Protein AF-A0A8J9WS19-F1 (afdb_monomer_lite)

Structure (mmCIF, N/CA/C/O backbone):
data_AF-A0A8J9WS19-F1
#
_entry.id   AF-A0A8J9WS19-F1
#
loop_
_atom_site.group_PDB
_atom_site.id
_atom_site.type_symbol
_atom_site.label_atom_id
_atom_site.label_alt_id
_atom_site.label_comp_id
_atom_site.label_asym_id
_atom_site.label_entity_id
_atom_site.label_seq_id
_atom_site.pdbx_PDB_ins_code
_atom_site.Cartn_x
_atom_site.Cartn_y
_atom_site.Cartn_z
_atom_site.occupancy
_atom_site.B_iso_or_equiv
_atom_site.auth_seq_id
_atom_site.auth_comp_id
_atom_site.auth_asym_id
_atom_site.auth_atom_id
_atom_site.pdbx_PDB_model_num
ATOM 1 N N . MET A 1 1 ? 66.542 -25.263 -112.280 1.00 39.03 1 MET A N 1
ATOM 2 C CA . MET A 1 1 ? 66.079 -25.353 -110.879 1.00 39.03 1 MET A CA 1
ATOM 3 C C . MET A 1 1 ? 64.932 -24.373 -110.716 1.00 39.03 1 MET A C 1
ATOM 5 O O . MET A 1 1 ? 65.116 -23.195 -110.980 1.00 39.03 1 MET A O 1
ATOM 9 N N . CYS A 1 2 ? 63.743 -24.891 -110.424 1.00 47.84 2 CYS A N 1
ATOM 10 C CA . CYS A 1 2 ? 62.506 -24.140 -110.229 1.00 47.84 2 CYS A CA 1
ATOM 11 C C . CYS A 1 2 ? 62.304 -23.948 -108.719 1.00 47.84 2 CYS A C 1
ATOM 13 O O . CYS A 1 2 ? 62.620 -24.876 -107.983 1.00 47.84 2 CYS A O 1
ATOM 15 N N . ASN A 1 3 ? 61.796 -22.797 -108.274 1.00 41.09 3 ASN A N 1
ATOM 16 C CA . ASN A 1 3 ? 60.972 -22.709 -107.067 1.00 41.09 3 ASN A CA 1
ATOM 17 C C . ASN A 1 3 ? 60.078 -21.467 -107.141 1.00 41.09 3 ASN A C 1
ATOM 19 O O . ASN A 1 3 ? 60.543 -20.346 -107.332 1.00 41.09 3 ASN A O 1
ATOM 23 N N . THR A 1 4 ? 58.783 -21.715 -106.992 1.00 56.69 4 THR A N 1
ATOM 24 C CA . THR A 1 4 ? 57.683 -20.756 -106.900 1.00 56.69 4 THR A CA 1
ATOM 25 C C . THR A 1 4 ? 57.120 -20.876 -105.485 1.00 56.69 4 THR A C 1
ATOM 27 O O . THR A 1 4 ? 56.936 -21.990 -105.001 1.00 56.69 4 THR A O 1
ATOM 30 N N . PHE A 1 5 ? 56.829 -19.760 -104.820 1.00 50.72 5 PHE A N 1
ATOM 31 C CA . PHE A 1 5 ? 56.095 -19.736 -103.550 1.00 50.72 5 PHE A CA 1
ATOM 32 C C . PHE A 1 5 ? 55.043 -18.617 -103.627 1.00 50.72 5 PHE A C 1
ATOM 34 O O . PHE A 1 5 ? 55.423 -17.497 -103.975 1.00 50.72 5 PHE A O 1
ATOM 41 N N . PRO A 1 6 ? 53.746 -18.865 -103.348 1.00 58.72 6 PRO A N 1
ATOM 42 C CA . PRO A 1 6 ? 52.739 -17.811 -103.308 1.00 58.72 6 PRO A CA 1
ATOM 43 C C . PRO A 1 6 ? 52.548 -17.272 -101.879 1.00 58.72 6 PRO A C 1
ATOM 45 O O . PRO A 1 6 ? 52.663 -18.008 -100.899 1.00 58.72 6 PRO A O 1
ATOM 48 N N . ALA A 1 7 ? 52.242 -15.978 -101.766 1.00 52.81 7 ALA A N 1
ATOM 49 C CA . ALA A 1 7 ? 51.918 -15.306 -100.509 1.00 52.81 7 ALA A CA 1
ATOM 50 C C . ALA A 1 7 ? 50.431 -15.491 -100.142 1.00 52.81 7 ALA A C 1
ATOM 52 O O . ALA A 1 7 ? 49.553 -15.385 -100.998 1.00 52.81 7 ALA A O 1
ATOM 53 N N . VAL A 1 8 ? 50.167 -15.767 -98.861 1.00 57.94 8 VAL A N 1
ATOM 54 C CA . VAL A 1 8 ? 48.838 -15.990 -98.266 1.00 57.94 8 VAL A CA 1
ATOM 55 C C . VAL A 1 8 ? 48.163 -14.664 -97.872 1.00 57.94 8 VAL A C 1
ATOM 57 O O . VAL A 1 8 ? 48.810 -13.750 -97.363 1.00 57.94 8 VAL A O 1
ATOM 60 N N . SER A 1 9 ? 46.850 -14.597 -98.114 1.00 62.81 9 SER A N 1
ATOM 61 C CA . SER A 1 9 ? 45.931 -13.474 -97.871 1.00 62.81 9 SER A CA 1
ATOM 62 C C . SER A 1 9 ? 45.768 -13.126 -96.385 1.00 62.81 9 SER A C 1
ATOM 64 O O . SER A 1 9 ? 45.535 -14.008 -95.561 1.00 62.81 9 SER A O 1
ATOM 66 N N . GLN A 1 10 ? 45.819 -11.831 -96.066 1.00 56.94 10 GLN A N 1
ATOM 67 C CA . GLN A 1 10 ? 45.498 -11.261 -94.751 1.00 56.94 10 GLN A CA 1
ATOM 68 C C . GLN A 1 10 ? 43.979 -11.332 -94.488 1.00 56.94 10 GLN A C 1
ATOM 70 O O . GLN A 1 10 ? 43.185 -11.100 -95.398 1.00 56.94 10 GLN A O 1
ATOM 75 N N . VAL A 1 11 ? 43.585 -11.673 -93.257 1.00 59.06 11 VAL A N 1
ATOM 76 C CA . VAL A 1 11 ? 42.194 -11.746 -92.766 1.00 59.06 11 VAL A CA 1
ATOM 77 C C . VAL A 1 11 ? 41.933 -10.530 -91.869 1.00 59.06 11 VAL A C 1
ATOM 79 O O . VAL A 1 11 ? 42.746 -10.240 -90.996 1.00 59.06 11 VAL A O 1
ATOM 82 N N . ASP A 1 12 ? 40.818 -9.825 -92.092 1.00 58.12 12 ASP A N 1
ATOM 83 C CA . ASP A 1 12 ? 40.438 -8.575 -91.411 1.00 58.12 12 ASP A CA 1
ATOM 84 C C . ASP A 1 12 ? 40.061 -8.774 -89.927 1.00 58.12 12 ASP A C 1
ATOM 86 O O . ASP A 1 12 ? 38.978 -9.256 -89.589 1.00 58.12 12 ASP A O 1
ATOM 90 N N . THR A 1 13 ? 40.942 -8.337 -89.025 1.00 59.78 13 THR A N 1
ATOM 91 C CA . THR A 1 13 ? 40.833 -8.471 -87.555 1.00 59.78 13 THR A CA 1
ATOM 92 C C . THR A 1 13 ? 40.115 -7.295 -86.863 1.00 59.78 13 THR A C 1
ATOM 94 O O . THR A 1 13 ? 39.969 -7.277 -85.642 1.00 59.78 13 THR A O 1
ATOM 97 N N . GLY A 1 14 ? 39.666 -6.278 -87.608 1.00 56.16 14 GLY A N 1
ATOM 98 C CA . GLY A 1 14 ? 39.287 -4.977 -87.031 1.00 56.16 14 GLY A CA 1
ATOM 99 C C . GLY A 1 14 ? 37.953 -4.927 -86.265 1.00 56.16 14 GLY A C 1
ATOM 100 O O . GLY A 1 14 ? 37.834 -4.210 -85.273 1.00 56.16 14 GLY A O 1
ATOM 101 N N . ALA A 1 15 ? 36.931 -5.683 -86.681 1.00 57.91 15 ALA A N 1
ATOM 102 C CA . ALA A 1 15 ? 35.565 -5.518 -86.157 1.00 57.91 15 ALA A CA 1
ATOM 103 C C . ALA A 1 15 ? 35.308 -6.224 -84.810 1.00 57.91 15 ALA A C 1
ATOM 105 O O . ALA A 1 15 ? 34.471 -5.779 -84.020 1.00 57.91 15 ALA A O 1
ATOM 106 N N . SER A 1 16 ? 36.030 -7.309 -84.515 1.00 55.28 16 SER A N 1
ATOM 107 C CA . SER A 1 16 ? 35.951 -8.007 -83.223 1.00 55.28 16 SER A CA 1
ATOM 108 C C . SER A 1 16 ? 36.612 -7.220 -82.095 1.00 55.28 16 SER A C 1
ATOM 110 O O . SER A 1 16 ? 36.206 -7.339 -80.942 1.00 55.28 16 SER A O 1
ATOM 112 N N . GLN A 1 17 ? 37.597 -6.385 -82.423 1.00 57.09 17 GLN A N 1
ATOM 113 C CA . GLN A 1 17 ? 38.407 -5.661 -81.449 1.00 57.09 17 GLN A CA 1
ATOM 114 C C . GLN A 1 17 ? 37.590 -4.576 -80.718 1.00 57.09 17 GLN A C 1
ATOM 116 O O . GLN A 1 17 ? 37.622 -4.482 -79.494 1.00 57.09 17 GLN A O 1
ATOM 121 N N . HIS A 1 18 ? 36.713 -3.872 -81.440 1.00 52.94 18 HIS A N 1
ATOM 122 C CA . HIS A 1 18 ? 35.926 -2.748 -80.910 1.00 52.94 18 HIS A CA 1
ATOM 123 C C . HIS A 1 18 ? 34.812 -3.143 -79.906 1.00 52.94 18 HIS A C 1
ATOM 125 O O . HIS A 1 18 ? 34.440 -2.358 -79.026 1.00 52.94 18 HIS A O 1
ATOM 131 N N . ARG A 1 19 ? 34.255 -4.364 -80.005 1.00 57.19 19 ARG A N 1
ATOM 132 C CA . ARG A 1 19 ? 33.275 -4.890 -79.021 1.00 57.19 19 ARG A CA 1
ATOM 133 C C . ARG A 1 19 ? 33.938 -5.377 -77.732 1.00 57.19 19 ARG A C 1
ATOM 135 O O . ARG A 1 19 ? 33.321 -5.328 -76.672 1.00 57.19 19 ARG A O 1
ATOM 142 N N . ILE A 1 20 ? 35.183 -5.841 -77.821 1.00 56.94 20 ILE A N 1
ATOM 143 C CA . ILE A 1 20 ? 35.946 -6.323 -76.664 1.00 56.94 20 ILE A CA 1
ATOM 144 C C . ILE A 1 20 ? 36.381 -5.133 -75.794 1.00 56.94 20 ILE A C 1
ATOM 146 O O . ILE A 1 20 ? 36.281 -5.196 -74.571 1.00 56.94 20 ILE A O 1
ATOM 150 N N . GLU A 1 21 ? 36.759 -4.013 -76.412 1.00 59.62 21 GLU A N 1
ATOM 151 C CA . GLU A 1 21 ? 37.169 -2.789 -75.708 1.00 59.62 21 GLU A CA 1
ATOM 152 C C . GLU A 1 21 ? 36.025 -2.129 -74.921 1.00 59.62 21 GLU A C 1
ATOM 154 O O . GLU A 1 21 ? 36.207 -1.698 -73.782 1.00 59.62 21 GLU A O 1
ATOM 159 N N . SER A 1 22 ? 34.815 -2.105 -75.486 1.00 56.84 22 SER A N 1
ATOM 160 C CA . SER A 1 22 ? 33.634 -1.530 -74.824 1.00 56.84 22 SER A CA 1
ATOM 161 C C . SER A 1 22 ? 33.139 -2.383 -73.646 1.00 56.84 22 SER A C 1
ATOM 163 O O . SER A 1 22 ? 32.769 -1.835 -72.607 1.00 56.84 22 SER A O 1
ATOM 165 N N . ALA A 1 23 ? 33.203 -3.715 -73.747 1.00 60.66 23 ALA A N 1
ATOM 166 C CA . ALA A 1 23 ? 32.915 -4.616 -72.628 1.00 60.66 23 ALA A CA 1
ATOM 167 C C . ALA A 1 23 ? 33.964 -4.508 -71.500 1.00 60.66 23 ALA A C 1
ATOM 169 O O . ALA A 1 23 ? 33.610 -4.517 -70.318 1.00 60.66 23 ALA A O 1
ATOM 170 N N . ALA A 1 24 ? 35.244 -4.335 -71.850 1.00 61.31 24 ALA A N 1
ATOM 171 C CA . ALA A 1 24 ? 36.325 -4.122 -70.887 1.00 61.31 24 ALA A CA 1
ATOM 172 C C . ALA A 1 24 ? 36.191 -2.786 -70.125 1.00 61.31 24 ALA A C 1
ATOM 174 O O . ALA A 1 24 ? 36.439 -2.725 -68.917 1.00 61.31 24 ALA A O 1
ATOM 175 N N . ALA A 1 25 ? 35.730 -1.724 -70.794 1.00 61.09 25 ALA A N 1
ATOM 176 C CA . ALA A 1 25 ? 35.496 -0.425 -70.162 1.00 61.09 25 ALA A CA 1
ATOM 177 C C . ALA A 1 25 ? 34.393 -0.485 -69.087 1.00 61.09 25 ALA A C 1
ATOM 179 O O . ALA A 1 25 ? 34.553 0.064 -67.995 1.00 61.09 25 ALA A O 1
ATOM 180 N N . LEU A 1 26 ? 33.303 -1.215 -69.350 1.00 57.00 26 LEU A N 1
ATOM 181 C CA . LEU A 1 26 ? 32.213 -1.396 -68.386 1.00 57.00 26 LEU A CA 1
ATOM 182 C C . LEU A 1 26 ? 32.640 -2.245 -67.176 1.00 57.00 26 LEU A C 1
ATOM 184 O O . LEU A 1 26 ? 32.289 -1.911 -66.045 1.00 57.00 26 LEU A O 1
ATOM 188 N N . GLY A 1 27 ? 33.458 -3.284 -67.386 1.00 60.47 27 GLY A N 1
ATOM 189 C CA . GLY A 1 27 ? 34.020 -4.095 -66.296 1.00 60.47 27 GLY A CA 1
ATOM 190 C C . GLY A 1 27 ? 34.921 -3.291 -65.352 1.00 60.47 27 GLY A C 1
ATOM 191 O O . GLY A 1 27 ? 34.825 -3.420 -64.130 1.00 60.47 27 GLY A O 1
ATOM 192 N N . THR A 1 28 ? 35.738 -2.392 -65.906 1.00 61.59 28 THR A N 1
ATOM 193 C CA . THR A 1 28 ? 36.638 -1.529 -65.122 1.00 61.59 28 THR A CA 1
ATOM 194 C C . THR A 1 28 ? 35.865 -0.509 -64.272 1.00 61.59 28 THR A C 1
ATOM 196 O O . THR A 1 28 ? 36.220 -0.270 -63.118 1.00 61.59 28 THR A O 1
ATOM 199 N N . LEU A 1 29 ? 34.764 0.052 -64.786 1.00 59.00 29 LEU A N 1
ATOM 200 C CA . LEU A 1 29 ? 33.917 1.001 -64.047 1.00 59.00 29 LEU A CA 1
ATOM 201 C C . LEU A 1 29 ? 33.108 0.329 -62.924 1.00 59.00 29 LEU A C 1
ATOM 203 O O . LEU A 1 29 ? 32.998 0.883 -61.828 1.00 59.00 29 LEU A O 1
ATOM 207 N N . VAL A 1 30 ? 32.591 -0.882 -63.153 1.00 62.91 30 VAL A N 1
ATOM 208 C CA . VAL A 1 30 ? 31.889 -1.674 -62.123 1.00 62.91 30 VAL A CA 1
ATOM 209 C C . VAL A 1 30 ? 32.846 -2.095 -61.005 1.00 62.91 30 VAL A C 1
ATOM 211 O O . VAL A 1 30 ? 32.520 -1.962 -59.828 1.00 62.91 30 VAL A O 1
ATOM 214 N N . SER A 1 31 ? 34.065 -2.520 -61.347 1.00 62.44 31 SER A N 1
ATOM 215 C CA . SER A 1 31 ? 35.082 -2.857 -60.343 1.00 62.44 31 SER A CA 1
ATOM 216 C C . SER A 1 31 ? 35.545 -1.627 -59.553 1.00 62.44 31 SER A C 1
ATOM 218 O O . SER A 1 31 ? 35.802 -1.720 -58.352 1.00 62.44 31 SER A O 1
ATOM 220 N N . SER A 1 32 ? 35.629 -0.462 -60.203 1.00 62.31 32 SER A N 1
ATOM 221 C CA . SER A 1 32 ? 36.040 0.788 -59.559 1.00 62.31 32 SER A CA 1
ATOM 222 C C . SER A 1 32 ? 34.961 1.301 -58.602 1.00 62.31 32 SER A C 1
ATOM 224 O O . SER A 1 32 ? 35.248 1.572 -57.440 1.00 62.31 32 SER A O 1
ATOM 226 N N . THR A 1 33 ? 33.693 1.325 -59.023 1.00 64.00 33 THR A N 1
ATOM 227 C CA . THR A 1 33 ? 32.562 1.715 -58.158 1.00 64.00 33 THR A CA 1
ATOM 228 C C . THR A 1 33 ? 32.375 0.773 -56.970 1.00 64.00 33 THR A C 1
ATOM 230 O O . THR A 1 33 ? 32.167 1.255 -55.859 1.00 64.00 33 THR A O 1
ATOM 233 N N . ALA A 1 34 ? 32.536 -0.542 -57.160 1.00 63.34 34 ALA A N 1
ATOM 234 C CA . ALA A 1 34 ? 32.554 -1.508 -56.063 1.00 63.34 34 ALA A CA 1
ATOM 235 C C . ALA A 1 34 ? 33.691 -1.221 -55.068 1.00 63.34 34 ALA A C 1
ATOM 237 O O . ALA A 1 34 ? 33.456 -1.211 -53.864 1.00 63.34 34 ALA A O 1
ATOM 238 N N . SER A 1 35 ? 34.890 -0.897 -55.560 1.00 64.75 35 SER A N 1
ATOM 239 C CA . SER A 1 35 ? 36.042 -0.554 -54.715 1.00 64.75 35 SER A CA 1
ATOM 240 C C . SER A 1 35 ? 35.829 0.752 -53.950 1.00 64.75 35 SER A C 1
ATOM 242 O O . SER A 1 35 ? 36.127 0.816 -52.762 1.00 64.75 35 SER A O 1
ATOM 244 N N . TYR A 1 36 ? 35.264 1.781 -54.590 1.00 62.88 36 TYR A N 1
ATOM 245 C CA . TYR A 1 36 ? 34.894 3.029 -53.918 1.00 62.88 36 TYR A CA 1
ATOM 246 C C . TYR A 1 36 ? 33.831 2.797 -52.844 1.00 62.88 36 TYR A C 1
ATOM 248 O O . TYR A 1 36 ? 33.942 3.370 -51.762 1.00 62.88 36 TYR A O 1
ATOM 256 N N . LEU A 1 37 ? 32.844 1.930 -53.100 1.00 62.00 37 LEU A N 1
ATOM 257 C CA . LEU A 1 37 ? 31.849 1.547 -52.099 1.00 62.00 37 LEU A CA 1
ATOM 258 C C . LEU A 1 37 ? 32.500 0.785 -50.938 1.00 62.00 37 LEU A C 1
ATOM 260 O O . LEU A 1 37 ? 32.223 1.094 -49.787 1.00 62.00 37 LEU A O 1
ATOM 264 N N . THR A 1 38 ? 33.401 -0.162 -51.213 1.00 64.38 38 THR A N 1
ATOM 265 C CA . THR A 1 38 ? 34.153 -0.889 -50.179 1.00 64.38 38 THR A CA 1
ATOM 266 C C . THR A 1 38 ? 35.028 0.053 -49.351 1.00 64.38 38 THR A C 1
ATOM 268 O O . THR A 1 38 ? 35.024 -0.051 -48.129 1.00 64.38 38 THR A O 1
ATOM 271 N N . VAL A 1 39 ? 35.709 1.019 -49.977 1.00 67.56 39 VAL A N 1
ATOM 272 C CA . VAL A 1 39 ? 36.510 2.040 -49.280 1.00 67.56 39 VAL A CA 1
ATOM 273 C C . VAL A 1 39 ? 35.620 2.946 -48.423 1.00 67.56 39 VAL A C 1
ATOM 275 O O . VAL A 1 39 ? 35.943 3.173 -47.259 1.00 67.56 39 VAL A O 1
ATOM 278 N N . LEU A 1 40 ? 34.470 3.390 -48.944 1.00 66.12 40 LEU A N 1
ATOM 279 C CA . LEU A 1 40 ? 33.484 4.183 -48.199 1.00 66.12 40 LEU A CA 1
ATOM 280 C C . LEU A 1 40 ? 32.894 3.413 -47.011 1.00 66.12 40 LEU A C 1
ATOM 282 O O . LEU A 1 40 ? 32.849 3.954 -45.912 1.00 66.12 40 LEU A O 1
ATOM 286 N N . LEU A 1 41 ? 32.502 2.147 -47.186 1.00 63.97 41 LEU A N 1
ATOM 287 C CA . LEU A 1 41 ? 31.994 1.312 -46.090 1.00 63.97 41 LEU A CA 1
ATOM 288 C C . LEU A 1 41 ? 33.084 0.939 -45.072 1.00 63.97 41 LEU A C 1
ATOM 290 O O . LEU A 1 41 ? 32.776 0.767 -43.897 1.00 63.97 41 LEU A O 1
ATOM 294 N N . SER A 1 42 ? 34.348 0.843 -45.493 1.00 65.00 42 SER A N 1
ATOM 295 C CA . SER A 1 42 ? 35.495 0.606 -44.602 1.00 65.00 42 SER A CA 1
ATOM 296 C C . SER A 1 42 ? 36.026 1.875 -43.922 1.00 65.00 42 SER A C 1
ATOM 298 O O . SER A 1 42 ? 36.969 1.801 -43.133 1.00 65.00 42 SER A O 1
ATOM 300 N N . SER A 1 43 ? 35.451 3.048 -44.222 1.00 69.38 43 SER A N 1
ATOM 301 C CA . SER A 1 43 ? 35.939 4.316 -43.688 1.00 69.38 43 SER A CA 1
ATOM 302 C C . SE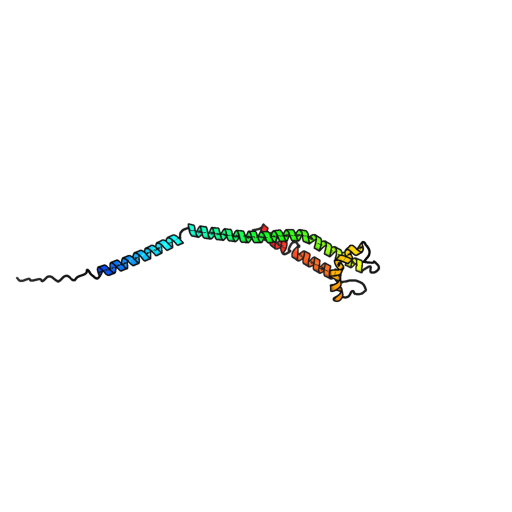R A 1 43 ? 35.661 4.416 -42.178 1.00 69.38 43 SER A C 1
ATOM 304 O O . SER A 1 43 ? 34.504 4.324 -41.745 1.00 69.38 43 SER A O 1
ATOM 306 N N . PRO A 1 44 ? 36.696 4.667 -41.351 1.00 65.50 44 PRO A N 1
ATOM 307 C CA . PRO A 1 44 ? 36.581 4.696 -39.890 1.00 65.50 44 PRO A CA 1
ATOM 308 C C . PRO A 1 44 ? 35.650 5.809 -39.378 1.00 65.50 44 PRO A C 1
ATOM 310 O O . PRO A 1 44 ? 35.193 5.769 -38.233 1.00 65.50 44 PRO A O 1
ATOM 313 N N . ALA A 1 45 ? 35.326 6.792 -40.224 1.00 65.88 45 ALA A N 1
ATOM 314 C CA . ALA A 1 45 ? 34.418 7.889 -39.903 1.00 65.88 45 ALA A CA 1
ATOM 315 C C . ALA A 1 45 ? 32.962 7.428 -39.690 1.00 65.88 45 ALA A C 1
ATOM 317 O O . ALA A 1 45 ? 32.288 7.928 -38.794 1.00 65.88 45 ALA A O 1
ATOM 318 N N . HIS A 1 46 ? 32.469 6.454 -40.463 1.00 64.75 46 HIS A N 1
ATOM 319 C CA . HIS A 1 46 ? 31.085 5.974 -40.319 1.00 64.75 46 HIS A CA 1
ATOM 320 C C . HIS A 1 46 ? 30.950 4.974 -39.166 1.00 64.75 46 HIS A C 1
ATOM 322 O O . HIS A 1 46 ? 29.963 5.008 -38.431 1.00 64.75 46 HIS A O 1
ATOM 328 N N . ALA A 1 47 ? 31.974 4.138 -38.958 1.00 67.56 47 ALA A N 1
ATOM 329 C CA . ALA A 1 47 ? 32.038 3.221 -37.824 1.00 67.56 47 ALA A CA 1
ATOM 330 C C . ALA A 1 47 ? 32.031 3.992 -36.491 1.00 67.56 47 ALA A C 1
ATOM 332 O O . ALA A 1 47 ? 31.171 3.750 -35.647 1.00 67.56 47 ALA A O 1
ATOM 333 N N . SER A 1 48 ? 32.896 5.003 -36.350 1.00 70.38 48 SER A N 1
ATOM 334 C CA . SER A 1 48 ? 32.974 5.830 -35.136 1.00 70.38 48 SER A CA 1
ATOM 335 C C . SER A 1 48 ? 31.715 6.665 -34.871 1.00 70.38 48 SER A C 1
ATOM 337 O O . SER A 1 48 ? 31.337 6.825 -33.712 1.00 70.38 48 SER A O 1
ATOM 339 N N . ALA A 1 49 ? 31.030 7.152 -35.913 1.00 74.50 49 ALA A N 1
ATOM 340 C CA . ALA A 1 49 ? 29.752 7.854 -35.772 1.00 74.50 49 ALA A CA 1
ATOM 341 C C . ALA A 1 49 ? 28.611 6.922 -35.321 1.00 74.50 49 ALA A C 1
ATOM 343 O O . ALA A 1 49 ? 27.791 7.302 -34.489 1.00 74.50 49 ALA A O 1
ATOM 344 N N . SER A 1 50 ? 28.566 5.688 -35.835 1.00 74.56 50 SER A N 1
ATOM 345 C CA . SER A 1 50 ? 27.575 4.697 -35.396 1.00 74.56 50 SER A CA 1
ATOM 346 C C . SER A 1 50 ? 27.829 4.226 -33.960 1.00 74.56 50 SER A C 1
ATOM 348 O O . SER A 1 50 ? 26.890 4.094 -33.177 1.00 74.56 50 SER A O 1
ATOM 350 N N . GLU A 1 51 ? 29.098 4.056 -33.575 1.00 77.50 51 GLU A N 1
ATOM 351 C CA . GLU A 1 51 ? 29.485 3.708 -32.209 1.00 77.50 51 GLU A CA 1
ATOM 352 C C . GLU A 1 51 ? 29.206 4.841 -31.229 1.00 77.50 51 GLU A C 1
ATOM 354 O O . GLU A 1 51 ? 28.713 4.586 -30.132 1.00 77.50 51 GLU A O 1
ATOM 359 N N . SER A 1 52 ? 29.506 6.089 -31.601 1.00 79.88 52 SER A N 1
ATOM 360 C CA . SER A 1 52 ? 29.206 7.234 -30.750 1.00 79.88 52 SER A CA 1
ATOM 361 C C . SER A 1 52 ? 27.701 7.335 -30.539 1.00 79.88 52 SER A C 1
ATOM 363 O O . SER A 1 52 ? 27.274 7.343 -29.390 1.00 79.88 52 SER A O 1
ATOM 365 N N . LEU A 1 53 ? 26.882 7.283 -31.591 1.00 81.19 53 LEU A N 1
ATOM 366 C CA . LEU A 1 53 ? 25.427 7.307 -31.457 1.00 81.19 53 LEU A CA 1
ATOM 367 C C . LEU A 1 53 ? 24.927 6.159 -30.563 1.00 81.19 53 LEU A C 1
ATOM 369 O O . LEU A 1 53 ? 24.195 6.398 -29.609 1.00 81.19 53 LEU A O 1
ATOM 373 N N . SER A 1 54 ? 25.402 4.931 -30.776 1.00 81.31 54 SER A N 1
ATOM 374 C CA . SER A 1 54 ? 25.014 3.777 -29.953 1.00 81.31 54 SER A CA 1
ATOM 375 C C . SER A 1 54 ? 25.385 3.953 -28.469 1.00 81.31 54 SER A C 1
ATOM 377 O O . SER A 1 54 ? 24.577 3.662 -27.587 1.00 81.31 54 SER A O 1
ATOM 379 N N . ARG A 1 55 ? 26.565 4.523 -28.175 1.00 78.44 55 ARG A N 1
ATOM 380 C CA . ARG A 1 55 ? 26.999 4.855 -26.804 1.00 78.44 55 ARG A CA 1
ATOM 381 C C . ARG A 1 55 ? 26.122 5.929 -26.163 1.00 78.44 55 ARG A C 1
ATOM 383 O O . ARG A 1 55 ? 25.713 5.760 -25.020 1.00 78.44 55 ARG A O 1
ATOM 390 N N . HIS A 1 56 ? 25.792 6.996 -26.891 1.00 78.19 56 HIS A N 1
ATOM 391 C CA . HIS A 1 56 ? 24.941 8.069 -26.367 1.00 78.19 56 HIS A CA 1
ATOM 392 C C . HIS A 1 56 ? 23.515 7.570 -26.109 1.00 78.19 56 HIS A C 1
ATOM 394 O O . HIS A 1 56 ? 22.934 7.880 -25.075 1.00 78.19 56 HIS A O 1
ATOM 400 N N . HIS A 1 57 ? 22.964 6.747 -27.004 1.00 78.06 57 HIS A N 1
ATOM 401 C CA . HIS A 1 57 ? 21.643 6.149 -26.811 1.00 78.06 57 HIS A CA 1
ATOM 402 C C . HIS A 1 57 ? 21.621 5.201 -25.608 1.00 78.06 57 HIS A C 1
ATOM 404 O O . HIS A 1 57 ? 20.695 5.266 -24.803 1.00 78.06 57 HIS A O 1
ATOM 410 N N . ALA A 1 58 ? 22.647 4.360 -25.446 1.00 79.81 58 ALA A N 1
ATOM 411 C CA . ALA A 1 58 ? 22.771 3.503 -24.271 1.00 79.81 58 ALA A CA 1
ATOM 412 C C . ALA A 1 58 ? 22.840 4.330 -22.978 1.00 79.81 58 ALA A C 1
ATOM 414 O O . ALA A 1 58 ? 22.165 4.000 -22.010 1.00 79.81 58 ALA A O 1
ATOM 415 N N . GLN A 1 59 ? 23.594 5.430 -22.979 1.00 82.69 59 GLN A N 1
ATOM 416 C CA . GLN A 1 59 ? 23.757 6.290 -21.810 1.00 82.69 59 GLN A CA 1
ATOM 417 C C . GLN A 1 59 ? 22.456 6.996 -21.409 1.00 82.69 59 GLN A C 1
ATOM 419 O O . GLN A 1 59 ? 22.101 6.991 -20.236 1.00 82.69 59 GLN A O 1
ATOM 424 N N . VAL A 1 60 ? 21.682 7.491 -22.380 1.00 83.12 60 VAL A N 1
ATOM 425 C CA . VAL A 1 60 ? 20.359 8.085 -22.115 1.00 83.12 60 VAL A CA 1
ATOM 426 C C . VAL A 1 60 ? 19.391 7.059 -21.521 1.00 83.12 60 VAL A C 1
ATOM 428 O O . VAL A 1 60 ? 18.649 7.380 -20.597 1.00 83.12 60 VAL A O 1
ATOM 431 N N . LEU A 1 61 ? 19.392 5.816 -22.014 1.00 79.75 61 LEU A N 1
ATOM 432 C CA . LEU A 1 61 ? 18.534 4.760 -21.463 1.00 79.75 61 LEU A CA 1
ATOM 433 C C . LEU A 1 61 ? 18.881 4.439 -20.002 1.00 79.75 61 LEU A C 1
ATOM 435 O O . LEU A 1 61 ? 17.976 4.197 -19.203 1.00 79.75 61 LEU A O 1
ATOM 439 N N . TRP A 1 62 ? 20.168 4.459 -19.649 1.00 73.25 62 TRP A N 1
ATOM 440 C CA . TRP A 1 62 ? 20.614 4.256 -18.270 1.00 73.25 62 TRP A CA 1
ATOM 441 C C . TRP A 1 62 ? 20.284 5.444 -17.363 1.00 73.25 62 TRP A C 1
ATOM 443 O O . TRP A 1 62 ? 19.800 5.219 -16.256 1.00 73.25 62 TRP A O 1
ATOM 453 N N . ASP A 1 63 ? 20.428 6.680 -17.841 1.00 80.25 63 ASP A N 1
ATOM 454 C CA . ASP A 1 63 ? 20.039 7.878 -17.084 1.00 80.25 63 ASP A CA 1
ATOM 455 C C . ASP A 1 63 ? 18.533 7.892 -16.775 1.00 80.25 63 ASP A C 1
ATOM 457 O O . ASP A 1 63 ? 18.123 8.216 -15.660 1.00 80.25 63 ASP A O 1
ATOM 461 N N . LEU A 1 64 ? 17.690 7.482 -17.732 1.00 77.25 64 LEU A N 1
ATOM 462 C CA . LEU A 1 64 ? 16.246 7.357 -17.505 1.00 77.25 64 LEU A CA 1
ATOM 463 C C . LEU A 1 64 ? 15.916 6.295 -16.442 1.00 77.25 64 LEU A C 1
ATOM 465 O O . LEU A 1 64 ? 14.994 6.491 -15.651 1.00 77.25 64 LEU A O 1
ATOM 469 N N . ALA A 1 65 ? 16.669 5.193 -16.401 1.00 76.56 65 ALA A N 1
ATOM 470 C CA . ALA A 1 65 ? 16.491 4.139 -15.404 1.00 76.56 65 ALA A CA 1
ATOM 471 C C . ALA A 1 65 ? 16.979 4.554 -14.002 1.00 76.56 65 ALA A C 1
ATOM 473 O O . ALA A 1 65 ? 16.357 4.191 -13.003 1.00 76.56 65 ALA A O 1
ATOM 474 N N . ASP A 1 66 ? 18.063 5.330 -13.916 1.00 75.31 66 ASP A N 1
ATOM 475 C CA . ASP A 1 66 ? 18.590 5.842 -12.647 1.00 75.31 66 ASP A CA 1
ATOM 476 C C . ASP A 1 66 ? 17.623 6.848 -11.996 1.00 75.31 66 ASP A C 1
ATOM 478 O O . ASP A 1 66 ? 17.365 6.804 -10.789 1.00 75.31 66 ASP A O 1
ATOM 482 N N . ILE A 1 67 ? 16.999 7.713 -12.804 1.00 74.12 67 ILE A N 1
ATOM 483 C CA . ILE A 1 67 ? 16.004 8.679 -12.317 1.00 74.12 67 ILE A CA 1
ATOM 484 C C . ILE A 1 67 ? 14.819 7.966 -11.647 1.00 74.12 67 ILE A C 1
ATOM 486 O O . ILE A 1 67 ? 14.433 8.355 -10.543 1.00 74.12 67 ILE A O 1
ATOM 490 N N . ASP A 1 68 ? 14.282 6.903 -12.257 1.00 78.56 68 ASP A N 1
ATOM 491 C CA . ASP A 1 68 ? 13.141 6.156 -11.706 1.00 78.56 68 ASP A CA 1
ATOM 492 C C . ASP A 1 68 ? 13.469 5.529 -10.339 1.00 78.56 68 ASP A C 1
ATOM 494 O O . ASP A 1 68 ? 12.712 5.669 -9.374 1.00 78.56 68 ASP A O 1
ATOM 498 N N . ALA A 1 69 ? 14.659 4.938 -10.202 1.00 77.06 69 ALA A N 1
ATOM 499 C CA . ALA A 1 69 ? 15.096 4.321 -8.954 1.00 77.06 69 ALA A CA 1
ATOM 500 C C . ALA A 1 69 ? 15.406 5.344 -7.852 1.00 77.06 69 ALA A C 1
ATOM 502 O O . ALA A 1 69 ? 15.008 5.146 -6.703 1.00 77.06 69 ALA A O 1
ATOM 503 N N . ARG A 1 70 ? 16.066 6.466 -8.173 1.00 77.94 70 ARG A N 1
ATOM 504 C CA . ARG A 1 70 ? 16.310 7.543 -7.196 1.00 77.94 70 ARG A CA 1
ATOM 505 C C . ARG A 1 70 ? 14.998 8.110 -6.675 1.00 77.94 70 ARG A C 1
ATOM 507 O O . ARG A 1 70 ? 14.846 8.294 -5.465 1.00 77.94 70 ARG A O 1
ATOM 514 N N . THR A 1 71 ? 14.038 8.355 -7.564 1.00 82.56 71 THR A N 1
ATOM 515 C CA . THR A 1 71 ? 12.699 8.801 -7.177 1.00 82.56 71 THR A CA 1
ATOM 516 C C . THR A 1 71 ? 11.997 7.748 -6.319 1.00 82.56 71 THR A C 1
ATOM 518 O O . THR A 1 71 ? 11.453 8.102 -5.271 1.00 82.56 71 THR A O 1
ATOM 521 N N . ALA A 1 72 ? 12.080 6.463 -6.675 1.00 81.00 72 ALA A N 1
ATOM 522 C CA . ALA A 1 72 ? 11.534 5.370 -5.872 1.00 81.00 72 ALA A CA 1
ATOM 523 C C . ALA A 1 72 ? 12.156 5.304 -4.465 1.00 81.00 72 ALA A C 1
ATOM 525 O O . ALA A 1 72 ? 11.427 5.179 -3.481 1.00 81.00 72 ALA A O 1
ATOM 526 N N . GLY A 1 73 ? 13.476 5.467 -4.337 1.00 81.62 73 GLY A N 1
ATOM 527 C CA . GLY A 1 73 ? 14.176 5.501 -3.050 1.00 81.62 73 GLY A CA 1
ATOM 528 C C . GLY A 1 73 ? 13.794 6.698 -2.169 1.00 81.62 73 GLY A C 1
ATOM 529 O O . GLY A 1 73 ? 13.678 6.575 -0.947 1.00 81.62 73 GLY A O 1
ATOM 530 N N . LEU A 1 74 ? 13.546 7.866 -2.769 1.00 85.44 74 LEU A N 1
ATOM 531 C CA . LEU A 1 74 ? 13.050 9.042 -2.044 1.00 85.44 74 LEU A CA 1
ATOM 532 C C . LEU A 1 74 ? 11.607 8.844 -1.568 1.00 85.44 74 LEU A C 1
ATOM 534 O O . LEU A 1 74 ? 11.300 9.120 -0.406 1.00 85.44 74 LEU A O 1
ATOM 538 N N . LEU A 1 75 ? 10.739 8.316 -2.436 1.00 85.44 75 LEU A N 1
ATOM 539 C CA . LEU A 1 75 ? 9.359 7.972 -2.089 1.00 85.44 75 LEU A CA 1
ATOM 540 C C . LEU A 1 75 ? 9.318 6.936 -0.964 1.00 85.44 75 LEU A C 1
ATOM 542 O O . LEU A 1 75 ? 8.564 7.105 -0.011 1.00 85.44 75 LEU A O 1
ATOM 546 N N . ALA A 1 76 ? 10.176 5.920 -1.028 1.00 85.38 76 ALA A N 1
ATOM 547 C CA . ALA A 1 76 ? 10.348 4.905 0.002 1.00 85.38 76 ALA A CA 1
ATOM 548 C C . ALA A 1 76 ? 10.661 5.502 1.379 1.00 85.38 76 ALA A C 1
ATOM 550 O O . ALA A 1 76 ? 9.989 5.175 2.356 1.00 85.38 76 ALA A O 1
ATOM 551 N N . ARG A 1 77 ? 11.626 6.427 1.461 1.00 84.50 77 ARG A N 1
ATOM 552 C CA . ARG A 1 77 ? 11.993 7.092 2.725 1.00 84.50 77 ARG A CA 1
ATOM 553 C C . ARG A 1 77 ? 10.840 7.869 3.342 1.00 84.50 77 ARG A C 1
ATOM 555 O O . ARG A 1 77 ? 10.711 7.898 4.563 1.00 84.50 77 ARG A O 1
ATOM 562 N N . ILE A 1 78 ? 10.020 8.499 2.506 1.00 88.81 78 ILE A N 1
ATOM 563 C CA . ILE A 1 78 ? 8.847 9.239 2.967 1.00 88.81 78 ILE A CA 1
ATOM 564 C C . ILE A 1 78 ? 7.736 8.268 3.360 1.00 88.81 78 ILE A C 1
ATOM 566 O O . ILE A 1 78 ? 7.106 8.480 4.384 1.00 88.81 78 ILE A O 1
ATOM 570 N N . LEU A 1 79 ? 7.516 7.196 2.598 1.00 88.38 79 LEU A N 1
ATOM 571 C CA . LEU A 1 79 ? 6.446 6.217 2.799 1.00 88.38 79 LEU A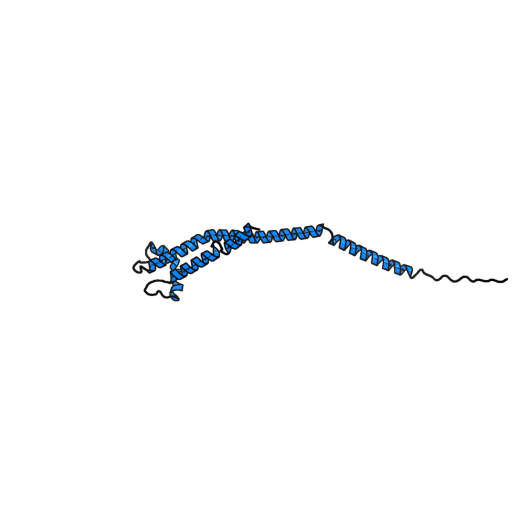 CA 1
ATOM 572 C C . LEU A 1 79 ? 6.671 5.326 4.035 1.00 88.38 79 LEU A C 1
ATOM 574 O O . LEU A 1 79 ? 5.717 4.973 4.729 1.00 88.38 79 LEU A O 1
ATOM 578 N N . GLN A 1 80 ? 7.923 5.000 4.351 1.00 89.56 80 GLN A N 1
ATOM 579 C CA . GLN A 1 80 ? 8.298 4.122 5.460 1.00 89.56 80 GLN A CA 1
ATOM 580 C C . GLN A 1 80 ? 7.729 4.517 6.836 1.00 89.56 80 GLN A C 1
ATOM 582 O O . GLN A 1 80 ? 7.161 3.646 7.510 1.00 89.56 80 GLN A O 1
ATOM 587 N N . PRO A 1 81 ? 7.817 5.783 7.292 1.00 91.69 81 PRO A N 1
ATOM 588 C CA . PRO A 1 81 ? 7.188 6.187 8.545 1.00 91.69 81 PRO A CA 1
ATOM 589 C C . PRO A 1 81 ? 5.663 6.043 8.506 1.00 91.69 81 PRO A C 1
ATOM 591 O O . PRO A 1 81 ? 5.087 5.667 9.521 1.00 91.69 81 PRO A O 1
ATOM 594 N N . PHE A 1 82 ? 4.994 6.251 7.365 1.00 91.88 82 PHE A N 1
ATOM 595 C CA . PHE A 1 82 ? 3.539 6.055 7.275 1.00 91.88 82 PHE A CA 1
ATOM 596 C C . PHE A 1 82 ? 3.147 4.587 7.459 1.00 91.88 82 PHE A C 1
ATOM 598 O O . PHE A 1 82 ? 2.219 4.302 8.216 1.00 91.88 82 PHE A O 1
ATOM 605 N N . LEU A 1 83 ? 3.868 3.650 6.831 1.00 91.62 83 LEU A N 1
ATOM 606 C CA . LEU A 1 83 ? 3.642 2.213 7.039 1.00 91.62 83 LEU A CA 1
ATOM 607 C C . LEU A 1 83 ? 3.918 1.818 8.493 1.00 91.62 83 LEU A C 1
ATOM 609 O O . LEU A 1 83 ? 3.116 1.110 9.100 1.00 91.62 83 LEU A O 1
ATOM 613 N N . SER A 1 84 ? 5.008 2.326 9.071 1.00 93.00 84 SER A N 1
ATOM 614 C CA . SER A 1 84 ? 5.377 2.063 10.468 1.00 93.00 84 SER A CA 1
ATOM 615 C C . SER A 1 84 ? 4.323 2.584 11.449 1.00 93.00 84 SER A C 1
ATOM 617 O O . SER A 1 84 ? 3.944 1.879 12.383 1.00 93.00 84 SER A O 1
ATOM 619 N N . ILE A 1 85 ? 3.793 3.789 11.214 1.00 94.38 85 ILE A N 1
ATOM 620 C CA . ILE A 1 85 ? 2.682 4.349 11.993 1.00 94.38 85 ILE A CA 1
ATOM 621 C C . ILE A 1 85 ? 1.425 3.497 11.806 1.00 94.38 85 ILE A C 1
ATOM 623 O O . ILE A 1 85 ? 0.760 3.188 12.788 1.00 94.38 85 ILE A O 1
ATOM 627 N N . GLY A 1 86 ? 1.109 3.060 10.584 1.00 93.38 86 GLY A N 1
ATOM 628 C CA . GLY A 1 86 ? -0.018 2.161 10.323 1.00 93.38 86 GLY A CA 1
ATOM 629 C C . GLY A 1 86 ? 0.072 0.859 11.126 1.00 93.38 86 GLY A C 1
ATOM 630 O O . GLY A 1 86 ? -0.896 0.466 11.775 1.00 93.38 86 GLY A O 1
ATOM 631 N N . ILE A 1 87 ? 1.253 0.236 11.157 1.00 94.44 87 ILE A N 1
ATOM 632 C CA . ILE A 1 87 ? 1.528 -0.953 11.975 1.00 94.44 87 ILE A CA 1
ATOM 633 C C . ILE A 1 87 ? 1.343 -0.636 13.463 1.00 94.44 87 ILE A C 1
ATOM 635 O O . ILE A 1 87 ? 0.649 -1.376 14.158 1.00 94.44 87 ILE A O 1
ATOM 639 N N . LEU A 1 88 ? 1.890 0.482 13.948 1.00 95.19 88 LEU A N 1
ATOM 640 C CA . LEU A 1 88 ? 1.735 0.917 15.338 1.00 95.19 88 LEU A CA 1
ATOM 641 C C . LEU A 1 88 ? 0.259 1.110 15.718 1.00 95.19 88 LEU A C 1
ATOM 643 O O . LEU A 1 88 ? -0.169 0.638 16.769 1.00 95.19 88 LEU A O 1
ATOM 647 N N . LEU A 1 89 ? -0.537 1.753 14.860 1.00 94.31 89 LEU A N 1
ATOM 648 C CA . LEU A 1 89 ? -1.975 1.929 15.077 1.00 94.31 89 LEU A CA 1
ATOM 649 C C . LEU A 1 89 ? -2.697 0.579 15.161 1.00 94.31 89 LEU A C 1
ATOM 651 O O . LEU A 1 89 ? -3.566 0.402 16.017 1.00 94.31 89 LEU A O 1
ATOM 655 N N . MET A 1 90 ? -2.321 -0.391 14.322 1.00 94.81 90 MET A N 1
ATOM 656 C CA . MET A 1 90 ? -2.887 -1.740 14.385 1.00 94.81 90 MET A CA 1
ATOM 657 C C . MET A 1 90 ? -2.459 -2.489 15.651 1.00 94.81 90 MET A C 1
ATOM 659 O O . MET A 1 90 ? -3.295 -3.149 16.262 1.00 94.81 90 MET A O 1
ATOM 663 N N . ILE A 1 91 ? -1.217 -2.329 16.116 1.00 94.19 91 ILE A N 1
ATOM 664 C CA . ILE A 1 91 ? -0.766 -2.883 17.402 1.00 94.19 91 ILE A CA 1
ATOM 665 C C . ILE A 1 91 ? -1.585 -2.301 18.557 1.00 94.19 91 ILE A C 1
ATOM 667 O O . ILE A 1 91 ? -2.090 -3.049 19.395 1.00 94.19 91 ILE A O 1
ATOM 671 N N . ILE A 1 92 ? -1.795 -0.982 18.575 1.00 93.25 92 ILE A N 1
ATOM 672 C CA . ILE A 1 92 ? -2.646 -0.342 19.586 1.00 93.25 92 ILE A CA 1
ATOM 673 C C . ILE A 1 92 ? -4.074 -0.899 19.515 1.00 93.25 92 ILE A C 1
ATOM 675 O O . ILE A 1 92 ? -4.679 -1.129 20.557 1.00 93.25 92 ILE A O 1
ATOM 679 N N . ARG A 1 93 ? -4.610 -1.179 18.318 1.00 91.25 93 ARG A N 1
ATOM 680 C CA . ARG A 1 93 ? -5.932 -1.813 18.153 1.00 91.25 93 ARG A CA 1
ATOM 681 C C . ARG A 1 93 ? -6.000 -3.223 18.729 1.00 91.25 93 ARG A C 1
ATOM 683 O O . ARG A 1 93 ? -7.026 -3.555 19.316 1.00 91.25 93 ARG A O 1
ATOM 690 N N . ILE A 1 94 ? -4.934 -4.015 18.613 1.00 92.25 94 ILE A N 1
ATOM 691 C CA . ILE A 1 94 ? -4.852 -5.333 19.262 1.00 92.25 94 ILE A CA 1
ATOM 692 C C . ILE A 1 94 ? -4.989 -5.161 20.776 1.00 92.25 94 ILE A C 1
ATOM 694 O O . ILE A 1 94 ? -5.842 -5.797 21.387 1.00 92.25 94 ILE A O 1
ATOM 698 N N . VAL A 1 95 ? -4.226 -4.241 21.371 1.00 91.81 95 VAL A N 1
ATOM 699 C CA . VAL A 1 95 ? -4.296 -3.974 22.816 1.00 91.81 95 VAL A CA 1
ATOM 700 C C . VAL A 1 95 ? -5.676 -3.442 23.217 1.00 91.81 95 VAL A C 1
ATOM 702 O O . VAL A 1 95 ? -6.252 -3.914 24.192 1.00 91.81 95 VAL A O 1
ATOM 705 N N . LEU A 1 96 ? -6.251 -2.508 22.449 1.00 89.56 96 LEU A N 1
ATOM 706 C CA . LEU A 1 96 ? -7.586 -1.960 22.714 1.00 89.56 96 LEU A CA 1
ATOM 707 C C . LEU A 1 96 ? -8.675 -3.037 22.664 1.00 89.56 96 LEU A C 1
ATOM 709 O O . LEU A 1 96 ? -9.629 -2.972 23.433 1.00 89.56 96 LEU A O 1
ATOM 713 N N . SER A 1 97 ? -8.523 -4.038 21.794 1.00 87.75 97 SER A N 1
ATOM 714 C CA . SER A 1 97 ? -9.484 -5.138 21.675 1.00 87.75 97 SER A CA 1
ATOM 715 C C . SER A 1 97 ? -9.550 -6.027 22.922 1.00 87.75 97 SER A C 1
ATOM 717 O O . SER A 1 97 ? -10.565 -6.676 23.153 1.00 87.75 97 SER A O 1
ATOM 719 N N . TRP A 1 98 ? -8.511 -6.027 23.765 1.00 89.19 98 TRP A N 1
ATOM 720 C CA . TRP A 1 98 ? -8.524 -6.729 25.054 1.00 89.19 98 TRP A CA 1
ATOM 721 C C . TRP A 1 98 ? -9.301 -5.971 26.137 1.00 89.19 98 TRP A C 1
ATOM 723 O O . TRP A 1 98 ? -9.681 -6.560 27.148 1.00 89.19 98 TRP A O 1
ATOM 733 N N . TYR A 1 99 ? -9.572 -4.680 25.925 1.00 88.25 99 TYR A N 1
ATOM 734 C CA . TYR A 1 99 ? -10.296 -3.814 26.853 1.00 88.25 99 TYR A CA 1
ATOM 735 C C . TYR A 1 99 ? -11.574 -3.254 26.206 1.00 8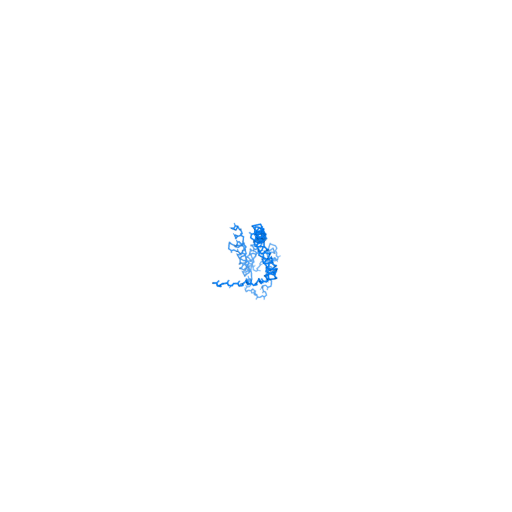8.25 99 TYR A C 1
ATOM 737 O O . TYR A 1 99 ? -11.683 -2.043 25.999 1.00 88.25 99 TYR A O 1
ATOM 745 N N . PRO A 1 100 ? -12.594 -4.096 25.945 1.00 81.81 100 PRO A N 1
ATOM 746 C CA . PRO A 1 100 ? -13.842 -3.673 25.295 1.00 81.81 100 PRO A CA 1
ATOM 747 C C . PRO A 1 100 ? -14.646 -2.639 26.107 1.00 81.81 100 PRO A C 1
ATOM 749 O O . PRO A 1 100 ? -15.551 -1.999 25.586 1.00 81.81 100 PRO A O 1
ATOM 752 N N . GLN A 1 101 ? -14.300 -2.455 27.385 1.00 82.81 101 GLN A N 1
ATOM 753 C CA . GLN A 1 101 ? -14.874 -1.458 28.295 1.00 82.81 101 GLN A CA 1
ATOM 754 C C . GLN A 1 101 ? -14.489 -0.012 27.904 1.00 82.81 101 GLN A C 1
ATOM 756 O O . GLN A 1 101 ? -15.118 0.943 28.362 1.00 82.81 101 GLN A O 1
ATOM 761 N N . ILE A 1 102 ? -13.424 0.175 27.109 1.00 82.44 102 ILE A N 1
ATOM 762 C CA . ILE A 1 102 ? -12.899 1.497 26.751 1.00 82.44 102 ILE A CA 1
ATOM 763 C C . ILE A 1 102 ? -13.665 2.047 25.537 1.00 82.44 102 ILE A C 1
ATOM 765 O O . ILE A 1 102 ? -13.645 1.434 24.470 1.00 82.44 102 ILE A O 1
ATOM 769 N N . PRO A 1 103 ? -14.289 3.236 25.640 1.00 78.94 103 PRO A N 1
ATOM 770 C CA . PRO A 1 103 ? -14.972 3.847 24.509 1.00 78.94 103 PRO A CA 1
ATOM 771 C C . PRO A 1 103 ? -13.953 4.324 23.464 1.00 78.94 103 PRO A C 1
ATOM 773 O O . PRO A 1 103 ? -13.284 5.343 23.651 1.00 78.94 103 PRO A O 1
ATOM 776 N N . GLY A 1 104 ? -13.866 3.600 22.345 1.00 79.12 104 GLY A N 1
ATOM 777 C CA . GLY A 1 104 ? -12.975 3.916 21.222 1.00 79.12 104 GLY A CA 1
ATOM 778 C C . GLY A 1 104 ? -13.278 5.249 20.526 1.00 79.12 104 GLY A C 1
ATOM 779 O O . GLY A 1 104 ? -12.409 5.802 19.856 1.00 79.12 104 GLY A O 1
ATOM 780 N N . ASP A 1 105 ? -14.475 5.803 20.730 1.00 80.50 105 ASP A N 1
ATOM 781 C CA . ASP A 1 105 ? -14.919 7.055 20.108 1.00 80.50 105 ASP A CA 1
ATOM 782 C C . ASP A 1 105 ? -14.483 8.315 20.867 1.00 80.50 105 ASP A C 1
ATOM 784 O O . ASP A 1 105 ? -14.573 9.423 20.334 1.00 80.50 105 ASP A O 1
ATOM 788 N N . LYS A 1 106 ? -13.979 8.174 22.101 1.00 86.31 106 LYS A N 1
ATOM 789 C CA . LYS A 1 106 ? -13.499 9.306 22.907 1.00 86.31 106 LYS A CA 1
ATOM 790 C C . LYS A 1 106 ? -12.012 9.566 22.661 1.00 86.31 106 LYS A C 1
ATOM 792 O O . LYS A 1 106 ? -11.231 8.649 22.412 1.00 86.31 106 LYS A O 1
ATOM 797 N N . LEU A 1 107 ? -11.602 10.833 22.735 1.00 87.56 107 LEU A N 1
ATOM 798 C CA . LEU A 1 107 ? -10.179 11.187 22.760 1.00 87.56 107 LEU A CA 1
ATOM 799 C C . LEU A 1 107 ? -9.545 10.643 24.053 1.00 87.56 107 LEU A C 1
ATOM 801 O O . LEU A 1 107 ? -10.194 10.713 25.099 1.00 87.56 107 LEU A O 1
ATOM 805 N N . PRO A 1 108 ? -8.315 10.096 24.012 1.00 84.75 108 PRO A N 1
ATOM 806 C CA . PRO A 1 108 ? -7.354 10.079 22.896 1.00 84.75 108 PRO A CA 1
ATOM 807 C C . PRO A 1 108 ? -7.520 8.910 21.902 1.00 84.75 108 PRO A C 1
ATOM 809 O O . PRO A 1 108 ? -6.950 8.942 20.814 1.00 84.75 108 PRO A O 1
ATOM 812 N N . TRP A 1 109 ? -8.319 7.893 22.232 1.00 88.00 109 TRP A N 1
ATOM 813 C CA . TRP A 1 109 ? -8.416 6.640 21.469 1.00 88.00 109 TRP A CA 1
ATOM 814 C C . TRP A 1 109 ? -9.049 6.787 20.084 1.00 88.00 109 TRP A C 1
ATOM 816 O O . TRP A 1 109 ? -8.681 6.066 19.156 1.00 88.00 109 TRP A O 1
ATOM 826 N N . SER A 1 110 ? -9.916 7.786 19.910 1.00 86.81 110 SER A N 1
ATOM 827 C CA . SER A 1 110 ? -10.528 8.124 18.619 1.00 86.81 110 SER A CA 1
ATOM 828 C C . SER A 1 110 ? -9.493 8.385 17.518 1.00 86.81 110 SER A C 1
ATOM 830 O O . SER A 1 110 ? -9.744 8.073 16.356 1.00 86.81 110 SER A O 1
ATOM 832 N N . VAL A 1 111 ? -8.304 8.892 17.877 1.00 89.50 111 VAL A N 1
ATOM 833 C CA . VAL A 1 111 ? -7.203 9.151 16.932 1.00 89.50 111 VAL A CA 1
ATOM 834 C C . VAL A 1 111 ? -6.663 7.856 16.322 1.00 89.50 111 VAL A C 1
ATOM 836 O O . VAL A 1 111 ? -6.164 7.876 15.206 1.00 89.50 111 VAL A O 1
ATOM 839 N N . VAL A 1 112 ? -6.802 6.724 17.015 1.00 89.75 112 VAL A N 1
ATOM 840 C CA . VAL A 1 112 ? -6.369 5.407 16.529 1.00 89.75 112 VAL A CA 1
ATOM 841 C C . VAL A 1 112 ? -7.509 4.674 15.831 1.00 89.75 112 VAL A C 1
ATOM 843 O O . VAL A 1 112 ? -7.316 4.078 14.771 1.00 89.75 112 VAL A O 1
ATOM 846 N N . VAL A 1 113 ? -8.715 4.725 16.398 1.00 89.19 113 VAL A N 1
ATOM 847 C CA . VAL A 1 113 ? -9.874 4.003 15.858 1.00 89.19 113 VAL A CA 1
ATOM 848 C C . VAL A 1 113 ? -10.312 4.587 14.515 1.00 89.19 113 VAL A C 1
ATOM 850 O O . VAL A 1 113 ? -10.446 3.838 13.554 1.00 89.19 113 VAL A O 1
ATOM 853 N N . LYS A 1 114 ? -10.444 5.913 14.394 1.00 90.12 114 LYS A N 1
ATOM 854 C CA . LYS A 1 114 ? -10.913 6.565 13.157 1.00 90.12 114 LYS A CA 1
ATOM 855 C C . LYS A 1 114 ? -10.099 6.224 11.900 1.00 90.12 114 LYS A C 1
ATOM 857 O O . LYS A 1 114 ? -10.724 5.862 10.906 1.00 90.12 114 LYS A O 1
ATOM 862 N N . PRO A 1 115 ? -8.754 6.312 11.890 1.00 90.38 115 PRO A N 1
ATOM 863 C CA . PRO A 1 115 ? -7.979 5.982 10.693 1.00 90.38 115 PRO A CA 1
ATOM 864 C C . PRO A 1 115 ? -7.923 4.478 10.398 1.00 90.38 115 PRO A C 1
ATOM 866 O O . PRO A 1 115 ? -7.724 4.096 9.249 1.00 90.38 115 PRO A O 1
ATOM 869 N N . THR A 1 116 ? -8.105 3.614 11.401 1.00 90.56 116 THR A N 1
ATOM 870 C CA . THR A 1 116 ? -8.036 2.152 11.217 1.00 90.56 116 THR A CA 1
ATOM 871 C C . THR A 1 116 ? -9.385 1.527 10.851 1.00 90.56 116 THR A C 1
ATOM 873 O O . THR A 1 116 ? -9.423 0.481 10.204 1.00 90.56 116 THR A O 1
ATOM 876 N N . GLU A 1 117 ? -10.501 2.172 11.197 1.00 90.31 117 GLU A N 1
ATOM 877 C CA . GLU A 1 117 ? -11.857 1.705 10.899 1.00 90.31 117 GLU A CA 1
ATOM 878 C C . GLU A 1 117 ? -12.174 1.499 9.402 1.00 90.31 117 GLU A C 1
ATOM 880 O O . GLU A 1 117 ? -12.755 0.459 9.091 1.00 90.31 117 GLU A O 1
ATOM 885 N N . PRO A 1 118 ? -11.781 2.368 8.442 1.00 90.19 118 PRO A N 1
ATOM 886 C CA . PRO A 1 118 ? -12.051 2.116 7.019 1.00 90.19 118 PRO A CA 1
ATOM 887 C C . PRO A 1 118 ? -11.367 0.848 6.485 1.00 90.19 118 PRO A C 1
ATOM 889 O O . PRO A 1 118 ? -11.855 0.240 5.536 1.00 90.19 118 PRO A O 1
ATOM 892 N N . VAL A 1 119 ? -10.267 0.423 7.112 1.00 90.69 119 VAL A N 1
ATOM 893 C CA . VAL A 1 119 ? -9.517 -0.791 6.754 1.00 90.69 119 VAL A CA 1
ATOM 894 C C . VAL A 1 119 ? -10.101 -2.025 7.457 1.00 90.69 119 VAL A C 1
ATOM 896 O O . VAL A 1 119 ? -10.290 -3.089 6.858 1.00 90.69 119 VAL A O 1
ATOM 899 N N . LEU A 1 120 ? -10.437 -1.888 8.741 1.00 88.19 120 LEU A N 1
ATOM 900 C CA . LEU A 1 120 ? -10.934 -2.988 9.569 1.00 88.19 120 LEU A CA 1
ATOM 901 C C . LEU A 1 120 ? -12.418 -3.296 9.337 1.00 88.19 120 LEU A C 1
ATOM 903 O O . LEU A 1 120 ? -12.806 -4.458 9.417 1.00 88.19 120 LEU A O 1
ATOM 907 N N . GLY A 1 121 ? -13.242 -2.299 9.011 1.00 88.75 121 GLY A N 1
ATOM 908 C CA . GLY A 1 121 ? -14.683 -2.452 8.794 1.00 88.75 121 GLY A CA 1
ATOM 909 C C . GLY A 1 121 ? -15.035 -3.504 7.733 1.00 88.75 121 GLY A C 1
ATOM 910 O O . GLY A 1 121 ? -15.818 -4.409 8.027 1.00 88.75 121 GLY A O 1
ATOM 911 N N . PRO A 1 122 ? -14.440 -3.458 6.524 1.00 88.88 122 PRO A N 1
ATOM 912 C CA . PRO A 1 122 ? -14.620 -4.501 5.515 1.00 88.88 122 PRO A CA 1
ATOM 913 C C . PRO A 1 122 ? -14.059 -5.858 5.957 1.00 88.88 122 PRO A C 1
ATOM 915 O O . PRO A 1 122 ? -14.707 -6.883 5.762 1.00 88.88 122 PRO A O 1
ATOM 918 N N . THR A 1 123 ? -12.889 -5.866 6.603 1.00 89.62 123 THR A N 1
ATOM 919 C CA . THR A 1 123 ? -12.215 -7.100 7.047 1.00 89.62 123 THR A CA 1
ATOM 920 C C . THR A 1 123 ? -13.054 -7.864 8.078 1.00 89.62 123 THR A C 1
ATOM 922 O O . THR A 1 123 ? -13.209 -9.080 7.971 1.00 89.62 123 THR A O 1
ATOM 925 N N . ARG A 1 124 ? -13.693 -7.150 9.015 1.00 89.88 124 ARG A N 1
ATOM 926 C CA . ARG A 1 124 ? -14.595 -7.721 10.030 1.00 89.88 124 ARG A CA 1
ATOM 927 C C . ARG A 1 124 ? -15.850 -8.379 9.451 1.00 89.88 124 ARG A C 1
ATOM 929 O O . ARG A 1 124 ? -16.454 -9.215 10.116 1.00 89.88 124 ARG A O 1
ATOM 936 N N . ARG A 1 125 ? -16.258 -8.023 8.225 1.00 88.12 125 ARG A N 1
ATOM 937 C CA . ARG A 1 125 ? -17.377 -8.700 7.540 1.00 88.12 125 ARG A CA 1
ATOM 938 C C . ARG A 1 125 ? -16.998 -10.107 7.088 1.00 88.12 125 ARG A C 1
ATOM 940 O O . ARG A 1 125 ? -17.868 -10.964 7.013 1.00 88.12 125 ARG A O 1
ATOM 947 N N . VAL A 1 126 ? -15.718 -10.327 6.786 1.00 90.00 126 VAL A N 1
ATOM 948 C CA . VAL A 1 126 ? -15.183 -11.635 6.388 1.00 90.00 126 VAL A CA 1
ATOM 949 C C . VAL A 1 126 ? -14.803 -12.447 7.625 1.00 90.00 126 VAL A C 1
ATOM 951 O O . VAL A 1 126 ? -15.153 -13.618 7.727 1.00 90.00 126 VAL A O 1
ATOM 954 N N . ILE A 1 127 ? -14.113 -11.817 8.579 1.00 86.00 127 ILE A N 1
ATOM 955 C CA . ILE A 1 127 ? -13.604 -12.459 9.794 1.00 86.00 127 ILE A CA 1
ATOM 956 C C . ILE A 1 127 ? -14.270 -11.796 10.995 1.00 86.00 127 ILE A C 1
ATOM 958 O O . ILE A 1 127 ? -13.843 -10.734 11.454 1.00 86.00 127 ILE A O 1
ATOM 962 N N . GLN A 1 128 ? -15.335 -12.426 11.489 1.00 84.31 128 GLN A N 1
ATOM 963 C CA . GLN A 1 128 ? -16.062 -11.924 12.650 1.00 84.31 128 GLN A CA 1
ATOM 964 C C . GLN A 1 128 ? -15.175 -11.978 13.906 1.00 84.31 128 GLN A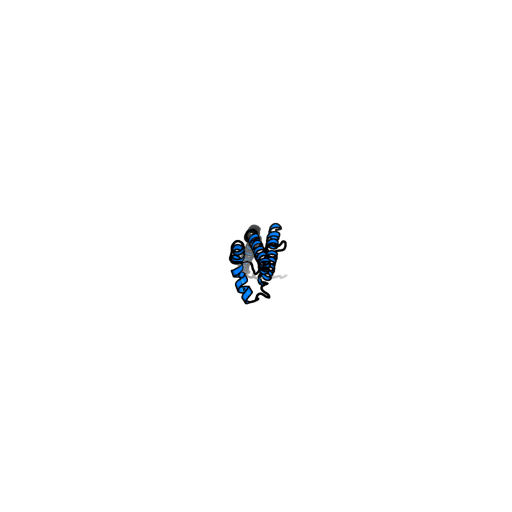 C 1
ATOM 966 O O . GLN A 1 128 ? -14.392 -12.920 14.067 1.00 84.31 128 GLN A O 1
ATOM 971 N N . PRO A 1 129 ? -15.278 -10.985 14.804 1.00 85.25 129 PRO A N 1
ATOM 972 C CA . PRO A 1 129 ? -14.561 -11.007 16.071 1.00 85.25 129 PRO A CA 1
ATOM 973 C C . PRO A 1 129 ? -15.027 -12.181 16.935 1.00 85.25 129 PRO A C 1
ATOM 975 O O . PRO A 1 129 ? -16.224 -12.439 17.070 1.00 85.25 129 PRO A O 1
ATOM 978 N N . VAL A 1 130 ? -14.075 -12.886 17.542 1.00 85.12 130 VAL A N 1
ATOM 979 C CA . VAL A 1 130 ? -14.343 -14.066 18.373 1.00 85.12 130 VAL A CA 1
ATOM 980 C C . VAL A 1 130 ? -14.153 -13.672 19.833 1.00 85.12 130 VAL A C 1
ATOM 982 O O . VAL A 1 130 ? -13.093 -13.185 20.217 1.00 85.12 130 VAL A O 1
ATOM 985 N N . GLY A 1 131 ? -15.190 -13.849 20.657 1.00 80.94 131 GLY A N 1
ATOM 986 C CA . GLY A 1 131 ? -15.106 -13.576 22.098 1.00 80.94 131 GLY A CA 1
ATOM 987 C C . GLY A 1 131 ? -14.883 -12.102 22.463 1.00 80.94 131 GLY A C 1
ATOM 988 O O . GLY A 1 131 ? -14.313 -11.818 23.509 1.00 80.94 131 GLY A O 1
ATOM 989 N N . GLY A 1 132 ? -15.296 -11.164 21.602 1.00 80.62 132 GLY A N 1
ATOM 990 C CA . GLY A 1 132 ? -15.116 -9.723 21.826 1.00 80.62 132 GLY A CA 1
ATOM 991 C C . GLY A 1 132 ? -13.714 -9.192 21.507 1.00 80.62 132 GLY A C 1
ATOM 992 O O . GLY A 1 132 ? -13.490 -7.993 21.638 1.00 80.62 132 GLY A O 1
ATOM 993 N N . VAL A 1 133 ? -12.798 -10.055 21.050 1.00 85.94 133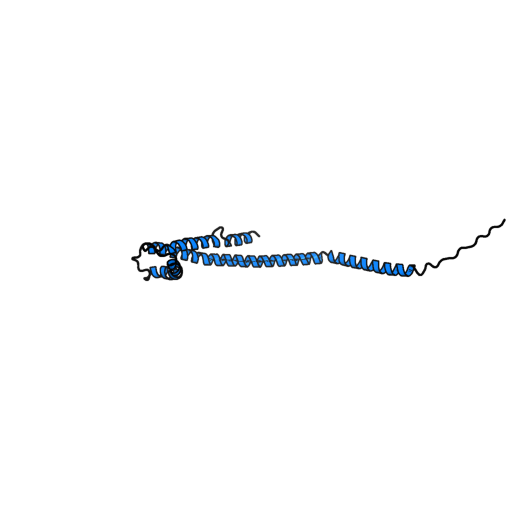 VAL A N 1
ATOM 994 C CA . VAL A 1 133 ? -11.449 -9.682 20.609 1.00 85.94 133 VAL A CA 1
ATOM 995 C C . VAL A 1 133 ? -11.403 -9.635 19.081 1.00 85.94 133 VAL A C 1
ATOM 997 O O . VAL A 1 133 ? -11.750 -10.593 18.383 1.00 85.94 133 VAL A O 1
ATOM 1000 N N . ASP A 1 134 ? -10.952 -8.504 18.546 1.00 88.44 134 ASP A N 1
ATOM 1001 C CA . ASP A 1 134 ? -10.764 -8.301 17.115 1.00 88.44 134 ASP A CA 1
ATOM 1002 C C . ASP A 1 134 ? -9.431 -8.912 16.658 1.00 88.44 134 ASP A C 1
ATOM 1004 O O . ASP A 1 134 ? -8.362 -8.388 16.961 1.00 88.44 134 ASP A O 1
ATOM 1008 N N . ILE A 1 135 ? -9.479 -9.988 15.867 1.00 89.50 135 ILE A N 1
ATOM 1009 C CA . ILE A 1 135 ? -8.277 -10.611 15.268 1.00 89.50 135 ILE A CA 1
ATOM 1010 C C . ILE A 1 135 ? -7.838 -9.877 13.988 1.00 89.50 135 ILE A C 1
ATOM 1012 O O . ILE A 1 135 ? -6.671 -9.922 13.601 1.00 89.50 135 ILE A O 1
ATOM 1016 N N . SER A 1 136 ? -8.751 -9.138 13.347 1.00 91.69 136 SER A N 1
ATOM 1017 C CA . SER A 1 136 ? -8.490 -8.405 12.097 1.00 91.69 136 SER A CA 1
ATOM 1018 C C . SER A 1 136 ? -7.221 -7.526 12.133 1.00 91.69 136 SER A C 1
ATOM 1020 O O . SER A 1 136 ? -6.441 -7.598 11.183 1.00 91.69 136 SER A O 1
ATOM 1022 N N . PRO A 1 137 ? -6.936 -6.742 13.196 1.00 92.25 137 P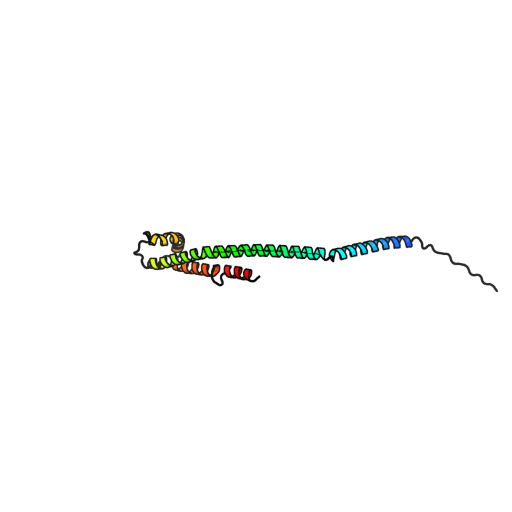RO A N 1
ATOM 1023 C CA . PRO A 1 137 ? -5.719 -5.932 13.270 1.00 92.25 137 PRO A CA 1
ATOM 1024 C C . PRO A 1 137 ? -4.424 -6.753 13.226 1.00 92.25 137 PRO A C 1
ATOM 1026 O O . PRO A 1 137 ? -3.447 -6.284 12.656 1.00 92.25 137 PRO A O 1
ATOM 1029 N N . ILE A 1 138 ? -4.410 -7.980 13.760 1.00 93.25 138 ILE A N 1
ATOM 1030 C CA . ILE A 1 138 ? -3.229 -8.865 13.746 1.00 93.25 138 ILE A CA 1
ATOM 1031 C C . ILE A 1 138 ? -2.854 -9.226 12.308 1.00 93.25 138 ILE A C 1
ATOM 1033 O O . ILE A 1 138 ? -1.688 -9.155 11.920 1.00 93.25 138 ILE A O 1
ATOM 1037 N N . ILE A 1 139 ? -3.859 -9.566 11.500 1.00 92.75 139 ILE A N 1
ATOM 1038 C CA . ILE A 1 139 ? -3.679 -9.901 10.084 1.00 92.75 139 ILE A CA 1
ATOM 1039 C C . ILE A 1 139 ? -3.118 -8.692 9.331 1.00 92.75 139 ILE A C 1
ATOM 1041 O O . ILE A 1 139 ? -2.186 -8.831 8.541 1.00 92.75 139 ILE A O 1
ATOM 1045 N N . TRP A 1 140 ? -3.631 -7.494 9.621 1.00 94.06 140 TRP A N 1
ATOM 1046 C CA . TRP A 1 140 ? -3.129 -6.259 9.022 1.00 94.06 140 TRP A CA 1
ATOM 1047 C C . TRP A 1 140 ? -1.712 -5.905 9.471 1.00 94.06 140 TRP A C 1
ATOM 1049 O O . TRP A 1 140 ? -0.932 -5.460 8.636 1.00 94.06 140 TRP A O 1
ATOM 1059 N N . VAL A 1 141 ? -1.336 -6.142 10.733 1.00 95.31 141 VAL A N 1
ATOM 1060 C CA . VAL A 1 141 ? 0.063 -6.000 11.180 1.00 95.31 141 VAL A CA 1
ATOM 1061 C C . VAL A 1 141 ? 0.971 -6.913 10.366 1.00 95.31 141 VAL A C 1
ATOM 1063 O O . VAL A 1 141 ? 1.978 -6.441 9.841 1.00 95.31 141 VAL A O 1
ATOM 1066 N N . ALA A 1 142 ? 0.614 -8.192 10.226 1.00 94.38 142 ALA A N 1
ATOM 1067 C CA . ALA A 1 142 ? 1.407 -9.148 9.457 1.00 94.38 142 ALA A CA 1
ATOM 1068 C C . ALA A 1 142 ? 1.534 -8.721 7.986 1.00 94.38 142 ALA A C 1
ATOM 1070 O O . ALA A 1 142 ? 2.639 -8.690 7.448 1.00 94.38 142 ALA A O 1
ATOM 1071 N N . LEU A 1 143 ? 0.425 -8.316 7.360 1.00 94.25 143 LEU A N 1
ATOM 1072 C CA . LEU A 1 143 ? 0.399 -7.881 5.965 1.00 94.25 143 LEU A CA 1
ATOM 1073 C C . LEU A 1 143 ? 1.209 -6.597 5.741 1.00 94.25 143 LEU A C 1
ATOM 1075 O O . LEU A 1 143 ? 2.037 -6.546 4.837 1.00 94.25 143 LEU A O 1
ATOM 1079 N N . LEU A 1 144 ? 1.009 -5.569 6.569 1.00 93.44 144 LEU A N 1
ATOM 1080 C CA . LEU A 1 144 ? 1.750 -4.309 6.471 1.00 93.44 144 LEU A CA 1
ATOM 1081 C C . LEU A 1 144 ? 3.242 -4.509 6.743 1.00 93.44 144 LEU A C 1
ATOM 1083 O O . LEU A 1 144 ? 4.062 -3.908 6.057 1.00 93.44 144 LEU A O 1
ATOM 1087 N N . SER A 1 145 ? 3.602 -5.370 7.700 1.00 92.62 145 SER A N 1
ATOM 1088 C CA . SER A 1 145 ? 5.004 -5.696 7.993 1.00 92.62 145 SER A CA 1
ATOM 1089 C C . SER A 1 145 ? 5.657 -6.429 6.826 1.00 92.62 145 SER A C 1
ATOM 1091 O O . SER A 1 145 ? 6.777 -6.105 6.447 1.00 92.62 145 SER A O 1
ATOM 1093 N N . PHE A 1 146 ? 4.938 -7.367 6.210 1.00 93.31 146 PHE A N 1
ATOM 1094 C CA . PHE A 1 146 ? 5.398 -8.082 5.023 1.00 93.31 146 PHE A CA 1
ATOM 1095 C C . PHE A 1 146 ? 5.604 -7.145 3.825 1.00 93.31 146 PHE A C 1
ATOM 1097 O O . PHE A 1 146 ? 6.640 -7.194 3.166 1.00 93.31 146 PHE A O 1
ATOM 1104 N N . ILE A 1 147 ? 4.649 -6.243 3.581 1.00 91.38 147 ILE A N 1
ATOM 1105 C CA . ILE A 1 147 ? 4.740 -5.204 2.546 1.00 91.38 147 ILE A CA 1
ATOM 1106 C C . ILE A 1 147 ? 5.942 -4.288 2.815 1.00 91.38 147 ILE A C 1
ATOM 1108 O O . ILE A 1 147 ? 6.731 -4.029 1.908 1.00 91.38 147 ILE A O 1
ATOM 1112 N N . ASN A 1 148 ? 6.111 -3.836 4.060 1.00 91.31 148 ASN A N 1
ATOM 1113 C CA . ASN A 1 148 ? 7.234 -2.999 4.474 1.00 91.31 148 ASN A CA 1
ATOM 1114 C C . ASN A 1 148 ? 8.581 -3.702 4.240 1.00 91.31 148 ASN A C 1
ATOM 1116 O O . ASN A 1 148 ? 9.491 -3.094 3.694 1.00 91.31 148 ASN A O 1
ATOM 1120 N N . GLU A 1 149 ? 8.699 -4.989 4.572 1.00 90.19 149 GLU A N 1
ATOM 1121 C CA . GLU A 1 149 ? 9.936 -5.752 4.367 1.00 90.19 149 GLU A CA 1
ATOM 1122 C C . GLU A 1 149 ? 10.252 -5.967 2.877 1.00 90.19 149 GLU A C 1
ATOM 1124 O O . GLU A 1 149 ? 11.388 -5.776 2.448 1.00 90.19 149 GLU A O 1
ATOM 1129 N N . ILE A 1 150 ? 9.253 -6.293 2.050 1.00 90.00 150 ILE A N 1
ATOM 1130 C CA . ILE A 1 150 ? 9.463 -6.515 0.608 1.00 90.00 150 ILE A CA 1
ATOM 1131 C C . ILE A 1 150 ? 9.820 -5.227 -0.135 1.00 90.00 150 ILE A C 1
ATOM 1133 O O . ILE A 1 150 ? 10.658 -5.246 -1.039 1.00 90.00 150 ILE A O 1
ATOM 1137 N N . LEU A 1 151 ? 9.168 -4.115 0.200 1.00 85.25 151 LEU A N 1
ATOM 1138 C CA . LEU A 1 151 ? 9.400 -2.841 -0.479 1.00 85.25 151 LEU A CA 1
ATOM 1139 C C . LEU A 1 151 ? 10.639 -2.132 0.072 1.00 85.25 151 LEU A C 1
ATOM 1141 O O . LEU A 1 151 ? 11.442 -1.623 -0.702 1.00 85.25 151 LEU A O 1
ATOM 1145 N N . LEU A 1 152 ? 10.795 -2.095 1.396 1.00 82.56 152 LEU A N 1
ATOM 1146 C CA . LEU A 1 152 ? 11.701 -1.180 2.098 1.00 82.56 152 LEU A CA 1
ATOM 1147 C C . LEU A 1 152 ? 12.766 -1.899 2.941 1.00 82.56 152 LEU A C 1
ATOM 1149 O O . LEU A 1 152 ? 13.684 -1.251 3.445 1.00 82.56 152 LEU A O 1
ATOM 1153 N N . GLY A 1 153 ? 12.668 -3.222 3.100 1.00 83.12 153 GLY A N 1
ATOM 1154 C CA . GLY A 1 153 ? 13.612 -4.013 3.887 1.00 83.12 153 GLY A CA 1
ATOM 1155 C C . GLY A 1 153 ? 15.018 -4.053 3.275 1.00 83.12 153 GLY A C 1
ATOM 1156 O O . GLY A 1 153 ? 15.203 -3.691 2.111 1.00 83.12 153 GLY A O 1
ATOM 1157 N N . PRO A 1 154 ? 16.043 -4.522 4.006 1.00 76.25 154 PRO A N 1
ATOM 1158 C CA . PRO A 1 154 ? 17.443 -4.517 3.552 1.00 76.25 154 PRO A CA 1
ATOM 1159 C C . PRO A 1 154 ? 17.686 -5.259 2.227 1.00 76.25 154 PRO A C 1
ATOM 1161 O O . PRO A 1 154 ? 18.604 -4.928 1.476 1.00 76.25 154 PRO A O 1
ATOM 1164 N N . GLN A 1 155 ? 16.856 -6.264 1.940 1.00 74.88 155 GLN A N 1
ATOM 1165 C CA . GLN A 1 155 ? 16.841 -7.025 0.684 1.00 74.88 155 GLN A CA 1
ATOM 1166 C C . GLN A 1 155 ? 15.627 -6.686 -0.196 1.00 74.88 155 GLN A C 1
ATOM 1168 O O . GLN A 1 155 ? 15.378 -7.364 -1.189 1.00 74.88 155 GLN A O 1
ATOM 1173 N N . GLY A 1 156 ? 14.860 -5.663 0.177 1.00 82.06 156 GLY A N 1
ATOM 1174 C CA . GLY A 1 156 ? 13.660 -5.240 -0.521 1.00 82.06 156 GLY A CA 1
ATOM 1175 C C . GLY A 1 156 ? 13.957 -4.815 -1.953 1.00 82.06 156 GLY A C 1
ATOM 1176 O O . GLY A 1 156 ? 15.059 -4.364 -2.277 1.00 82.06 156 GLY A O 1
ATOM 1177 N N . ILE A 1 157 ? 12.957 -4.953 -2.818 1.00 78.50 157 ILE A N 1
ATOM 1178 C CA . ILE A 1 157 ? 13.096 -4.763 -4.268 1.00 78.50 157 ILE A CA 1
ATOM 1179 C C . ILE A 1 157 ? 13.683 -3.384 -4.588 1.00 78.50 157 ILE A C 1
ATOM 1181 O O . ILE A 1 157 ? 14.558 -3.275 -5.444 1.00 78.50 157 ILE A O 1
ATOM 1185 N N . LEU A 1 158 ? 13.278 -2.344 -3.855 1.00 71.62 158 LEU A N 1
ATOM 1186 C CA . LEU A 1 158 ? 13.785 -0.990 -4.076 1.00 71.62 158 LEU A CA 1
ATOM 1187 C C . LEU A 1 158 ? 15.271 -0.873 -3.709 1.00 71.62 158 LEU A C 1
ATOM 1189 O O . LEU A 1 158 ? 16.039 -0.276 -4.457 1.00 71.62 158 LEU A O 1
ATOM 1193 N N . ASN A 1 159 ? 15.706 -1.510 -2.620 1.00 73.06 159 ASN A N 1
ATOM 1194 C CA . ASN A 1 159 ? 17.116 -1.526 -2.225 1.00 73.06 159 ASN A CA 1
ATOM 1195 C C . ASN A 1 159 ? 17.979 -2.363 -3.184 1.00 73.06 159 ASN A C 1
ATOM 1197 O O . ASN A 1 159 ? 19.148 -2.044 -3.399 1.00 73.06 159 ASN A O 1
ATOM 1201 N N . LEU A 1 160 ? 17.414 -3.406 -3.803 1.00 73.62 160 LEU A N 1
ATOM 1202 C CA . LEU A 1 160 ? 18.098 -4.182 -4.842 1.00 73.62 160 LEU A CA 1
ATOM 1203 C C . LEU A 1 160 ? 18.284 -3.380 -6.134 1.00 73.62 160 LEU A C 1
ATOM 1205 O O . LEU A 1 160 ? 19.354 -3.451 -6.741 1.00 73.62 160 LEU A O 1
ATOM 1209 N N . LEU A 1 161 ? 17.274 -2.607 -6.535 1.00 68.69 161 LEU A N 1
ATOM 1210 C CA . LEU A 1 161 ? 17.352 -1.733 -7.706 1.00 68.69 161 LEU A CA 1
ATOM 1211 C C . LEU A 1 161 ? 18.356 -0.597 -7.484 1.00 68.69 161 LEU A C 1
ATOM 1213 O O . LEU A 1 161 ? 19.220 -0.374 -8.329 1.00 68.69 161 LEU A O 1
ATOM 1217 N N . GLN A 1 162 ? 18.311 0.044 -6.316 1.00 69.50 162 GLN A N 1
ATOM 1218 C CA . GLN A 1 162 ? 19.204 1.151 -5.978 1.00 69.50 162 GLN A CA 1
ATOM 1219 C C . GLN A 1 162 ? 20.671 0.709 -5.878 1.00 69.50 162 GLN A C 1
ATOM 1221 O O . GLN A 1 162 ? 21.558 1.350 -6.431 1.00 69.50 162 GLN A O 1
ATOM 1226 N N . ARG A 1 163 ? 20.938 -0.452 -5.264 1.00 71.12 163 ARG A N 1
ATOM 1227 C CA . ARG A 1 163 ? 22.305 -0.976 -5.131 1.00 71.12 163 ARG A CA 1
ATOM 1228 C C . ARG A 1 163 ? 22.939 -1.347 -6.472 1.00 71.12 163 ARG A C 1
ATOM 1230 O O . ARG A 1 163 ? 24.152 -1.262 -6.608 1.00 71.12 163 ARG A O 1
ATOM 1237 N N . LYS A 1 164 ? 22.152 -1.805 -7.452 1.00 65.44 164 LYS A N 1
ATOM 1238 C CA . LYS A 1 164 ? 22.681 -2.145 -8.784 1.00 65.44 164 LYS A CA 1
ATOM 1239 C C . LYS A 1 164 ? 23.141 -0.898 -9.543 1.00 65.44 164 LYS A C 1
ATOM 1241 O O . LYS A 1 164 ? 24.122 -0.983 -10.269 1.00 65.44 164 LYS A O 1
ATOM 1246 N N . ILE A 1 165 ? 22.437 0.213 -9.360 1.00 64.38 165 ILE A N 1
ATOM 1247 C CA . ILE A 1 165 ? 22.779 1.518 -9.932 1.00 64.38 165 ILE A CA 1
ATOM 1248 C C . ILE A 1 165 ? 24.078 2.056 -9.342 1.00 64.38 165 ILE A C 1
ATOM 1250 O O . ILE A 1 165 ? 24.919 2.545 -10.080 1.00 64.38 165 ILE A O 1
ATOM 1254 N N . ASP A 1 166 ? 24.276 1.912 -8.032 1.00 62.75 166 ASP A N 1
ATOM 1255 C CA . ASP A 1 166 ? 25.486 2.420 -7.376 1.00 62.75 166 ASP A CA 1
ATOM 1256 C C . ASP A 1 166 ? 26.775 1.671 -7.795 1.00 62.75 166 ASP A C 1
ATOM 1258 O O . ASP A 1 166 ? 27.875 2.140 -7.512 1.00 62.75 166 ASP A O 1
ATOM 1262 N N . ILE A 1 167 ? 26.660 0.492 -8.425 1.00 66.56 167 ILE A N 1
ATOM 1263 C CA . ILE A 1 167 ? 27.793 -0.381 -8.794 1.00 66.56 167 ILE A CA 1
ATOM 1264 C C . ILE A 1 167 ? 28.126 -0.317 -10.301 1.00 66.56 167 ILE A C 1
ATOM 1266 O O . ILE A 1 167 ? 29.220 -0.731 -10.689 1.00 66.56 167 ILE A O 1
ATOM 1270 N N . SER A 1 168 ? 27.212 0.166 -11.152 1.00 56.72 168 SER A N 1
ATOM 1271 C CA . SER A 1 168 ? 27.426 0.317 -12.605 1.00 56.72 168 SER A CA 1
ATOM 1272 C C . SER A 1 168 ? 27.991 1.681 -12.965 1.00 56.72 168 SER A C 1
ATOM 1274 O O . SER A 1 168 ? 28.920 1.715 -13.799 1.00 56.72 168 SER A O 1
#

Foldseek 3Di:
DDDDDDDDDDDDPPPVVVVVVVVVVVVVVVVVVVVVVVCVVPDVVVVVVVVVVVVVVVVVVLVVLLVVLVVLVVVLVVCLVVLVVLLVLLVVLQVVQVVVVDPCCDPPNVVSCVVCCVVVVVVCVVPPDDPSGRCSSVVVSVVSVVVCCQCPNCPHPSVVSNVVSVVD

pLDDT: mean 77.43, std 13.47, range [39.03, 95.31]

Sequence (168 aa):
MCNTFPAVSQVDTGASQHRIESAAALGTLVSSTASYLTVLLSSPAHASASESLSRHHAQVLWDLADIDARTAGLLARILQPFLSIGILLMIIRIVLSWYPQIPGDKLPWSVVVKPTEPVLGPTRRVIQPVGGVDISPIIWVALLSFINEILLGPQGILNLLQRKIDIS

Radius of gyration: 44.02 Å; chains: 1; bounding box: 84×36×139 Å

Secondary structure (DSSP, 8-state):
-----PPPPP---HHHHHHHHHHHHHHHHHHHHHHHHHHHHT-HHHHHHHHHHHHHHHHHHHHHHHHHHHHHHHHHHHHHHHHHHHHHHHHHHHHHHT-TTS-TTSTTTHHHHHHHHHHHHHHHHHS--BTTB--HHHHHHHHHHHHHHHHHSTT-HHHHHHHHHTT-